Protein AF-A0AAW9BSN4-F1 (afdb_monomer)

Structure (mmCIF, N/CA/C/O backbone):
data_AF-A0AAW9BSN4-F1
#
_entry.id   AF-A0AAW9BSN4-F1
#
loop_
_atom_site.group_PDB
_atom_site.id
_atom_site.type_symbol
_atom_site.label_atom_id
_atom_site.label_alt_id
_atom_site.label_comp_id
_atom_site.label_asym_id
_atom_site.label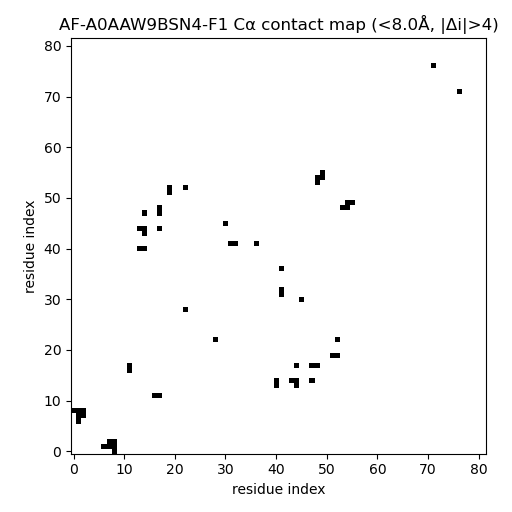_entity_id
_atom_site.label_seq_id
_atom_site.pdbx_PDB_ins_code
_atom_site.Cartn_x
_atom_site.Cartn_y
_atom_site.Cartn_z
_atom_site.occupancy
_atom_site.B_iso_or_equiv
_atom_site.auth_seq_id
_atom_site.auth_comp_id
_atom_site.auth_asym_id
_atom_site.auth_atom_id
_atom_site.pdbx_PDB_model_num
ATOM 1 N N . LEU A 1 1 ? -7.764 10.132 -6.616 1.00 88.25 1 LEU A N 1
ATOM 2 C CA . LEU A 1 1 ? -8.995 9.456 -7.105 1.00 88.25 1 LEU A CA 1
ATOM 3 C C . LEU A 1 1 ? -9.874 9.018 -5.942 1.00 88.25 1 LEU A C 1
ATOM 5 O O . LEU A 1 1 ? -11.026 9.419 -5.933 1.00 88.25 1 LEU A O 1
ATOM 9 N N . ALA A 1 2 ? -9.333 8.271 -4.970 1.00 91.56 2 ALA A N 1
ATOM 10 C CA . ALA A 1 2 ? -10.053 7.846 -3.764 1.00 91.56 2 ALA A CA 1
ATOM 11 C C . ALA A 1 2 ? -10.877 8.980 -3.123 1.00 91.56 2 ALA A C 1
ATOM 13 O O . ALA A 1 2 ? -12.091 8.847 -2.990 1.00 91.56 2 ALA A O 1
ATOM 14 N N . GLU A 1 3 ? -10.251 10.135 -2.871 1.00 92.88 3 GLU A N 1
ATOM 15 C CA . GLU A 1 3 ? -10.933 11.292 -2.271 1.00 92.88 3 GLU A CA 1
ATOM 16 C C . GLU A 1 3 ? -12.101 11.808 -3.120 1.00 92.88 3 GLU A C 1
ATOM 18 O O . GLU A 1 3 ? -13.164 12.125 -2.595 1.00 92.88 3 GLU A O 1
ATOM 23 N N . LYS A 1 4 ? -11.946 11.822 -4.453 1.00 93.44 4 LYS A N 1
ATOM 24 C CA . LYS A 1 4 ? -13.018 12.214 -5.387 1.00 93.44 4 LYS A CA 1
ATOM 25 C C . LYS A 1 4 ? -14.207 11.249 -5.343 1.00 93.44 4 LYS A C 1
ATOM 27 O O . LYS A 1 4 ? -15.315 11.648 -5.679 1.00 93.44 4 LYS A O 1
ATOM 32 N N . LEU A 1 5 ? -13.974 9.998 -4.947 1.00 94.38 5 LEU A N 1
ATOM 33 C CA . LEU A 1 5 ? -14.995 8.966 -4.757 1.00 94.38 5 LEU A CA 1
ATOM 34 C C . LEU A 1 5 ? -15.496 8.902 -3.301 1.00 94.38 5 LEU A C 1
ATOM 36 O O . LEU A 1 5 ? -16.214 7.973 -2.944 1.00 94.38 5 LEU A O 1
ATOM 40 N N . GLY A 1 6 ? -15.117 9.862 -2.450 1.00 93.69 6 GLY A N 1
ATOM 41 C CA . GLY A 1 6 ? -15.557 9.941 -1.054 1.00 93.69 6 GLY A CA 1
ATOM 42 C C . GLY A 1 6 ? -14.838 8.986 -0.098 1.00 93.69 6 GLY A C 1
ATOM 43 O O . GLY A 1 6 ? -15.279 8.819 1.037 1.00 93.69 6 GLY A O 1
ATOM 44 N N . THR A 1 7 ? -13.739 8.361 -0.526 1.00 95.19 7 THR A N 1
ATOM 45 C CA . THR A 1 7 ? -12.898 7.520 0.339 1.00 95.19 7 THR A CA 1
ATOM 46 C C . THR A 1 7 ? -11.623 8.281 0.706 1.00 95.19 7 THR A C 1
ATOM 48 O O . THR A 1 7 ? -10.954 8.770 -0.206 1.00 95.19 7 THR A O 1
ATOM 51 N N . PRO A 1 8 ? -11.248 8.393 1.994 1.00 95.56 8 PRO A N 1
ATOM 52 C CA . PRO A 1 8 ? -9.969 8.991 2.370 1.00 95.56 8 PRO A CA 1
ATOM 53 C C . PRO A 1 8 ? -8.809 8.300 1.647 1.00 95.56 8 PRO A C 1
ATOM 55 O O . PRO A 1 8 ? -8.761 7.072 1.588 1.00 95.56 8 PRO A O 1
ATOM 58 N N . GLY A 1 9 ? 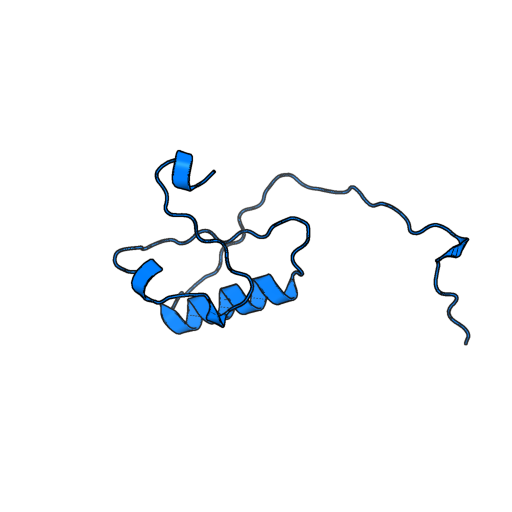-7.904 9.086 1.068 1.00 95.94 9 GLY A N 1
ATOM 59 C CA . GLY A 1 9 ? -6.700 8.589 0.412 1.00 95.94 9 GLY A CA 1
ATOM 60 C C . GLY A 1 9 ? -5.475 9.247 1.023 1.00 95.94 9 GLY A C 1
ATOM 61 O O . GLY A 1 9 ? -5.449 10.463 1.171 1.00 95.94 9 GLY A O 1
ATOM 62 N N . TYR A 1 10 ? -4.469 8.446 1.356 1.00 95.25 10 TYR A N 1
ATOM 63 C CA . TYR A 1 10 ? -3.219 8.914 1.944 1.00 95.25 10 TYR A CA 1
ATOM 64 C C . TYR A 1 10 ? -2.068 8.497 1.034 1.00 95.25 10 TYR A C 1
ATOM 66 O O . TYR A 1 10 ? -2.031 7.357 0.571 1.00 95.25 10 TYR A O 1
ATOM 74 N N . LEU A 1 11 ? -1.165 9.432 0.747 1.00 95.12 11 LEU A N 1
ATOM 75 C CA . LEU A 1 11 ? 0.089 9.154 0.057 1.00 95.12 11 LEU A CA 1
ATOM 76 C C . LEU A 1 11 ? 1.185 9.051 1.118 1.00 95.12 11 LEU A C 1
ATOM 78 O O . LEU A 1 11 ? 1.315 9.959 1.937 1.00 95.12 11 LEU A O 1
ATOM 82 N N . THR A 1 12 ? 1.923 7.947 1.110 1.00 94.44 12 THR A N 1
ATOM 83 C CA . THR A 1 12 ? 2.991 7.639 2.071 1.00 94.44 12 THR A CA 1
ATOM 84 C C . THR A 1 12 ? 4.261 7.294 1.315 1.00 94.44 12 THR A C 1
ATOM 86 O O . THR A 1 12 ? 4.184 6.551 0.333 1.00 94.44 12 THR A O 1
ATOM 89 N N . ASP A 1 13 ? 5.405 7.773 1.792 1.00 93.69 13 ASP A N 1
ATOM 90 C CA . ASP A 1 13 ? 6.711 7.449 1.214 1.00 93.69 13 ASP A CA 1
ATOM 91 C C . ASP A 1 13 ? 7.374 6.282 1.959 1.00 93.69 13 ASP A C 1
ATOM 93 O O . ASP A 1 13 ? 8.121 5.512 1.354 1.00 93.69 13 ASP A O 1
ATOM 97 N N . CYS A 1 14 ? 7.077 6.110 3.252 1.00 94.75 14 CYS A N 1
ATOM 98 C CA . CYS A 1 14 ? 7.627 5.032 4.072 1.00 94.75 14 CYS A CA 1
ATOM 99 C C . CYS A 1 14 ? 6.622 4.476 5.107 1.00 94.75 14 CYS A C 1
ATOM 101 O O . CYS A 1 14 ? 5.588 5.096 5.376 1.00 94.75 14 CYS A O 1
ATOM 103 N N . PRO A 1 15 ? 6.890 3.297 5.704 1.00 95.50 15 PRO A N 1
ATOM 104 C CA . PRO A 1 15 ? 6.033 2.702 6.739 1.00 95.50 15 PRO A CA 1
ATOM 105 C C . PRO A 1 15 ? 5.777 3.609 7.943 1.00 95.50 15 PRO A C 1
ATOM 107 O O . PRO A 1 15 ? 4.701 3.576 8.541 1.00 95.50 15 PRO A O 1
ATOM 110 N N . GLU A 1 16 ? 6.729 4.461 8.295 1.00 96.25 16 GLU A N 1
ATOM 111 C CA . GLU A 1 16 ? 6.626 5.360 9.442 1.00 96.25 16 GLU A CA 1
ATOM 112 C C . GLU A 1 16 ? 5.571 6.457 9.246 1.00 96.25 16 GLU A C 1
ATOM 114 O O . GLU A 1 16 ? 5.051 6.979 10.234 1.00 96.25 16 GLU A O 1
ATOM 119 N N . ASP A 1 17 ? 5.197 6.764 8.000 1.00 96.62 17 ASP A N 1
ATOM 120 C CA . ASP A 1 17 ? 4.146 7.737 7.689 1.00 96.62 17 ASP A CA 1
ATOM 121 C C . ASP A 1 17 ? 2.747 7.231 8.058 1.00 96.62 17 ASP A C 1
ATOM 123 O O . ASP A 1 17 ? 1.809 8.027 8.159 1.00 96.62 17 ASP A O 1
ATOM 127 N N . ILE A 1 18 ? 2.585 5.916 8.249 1.00 96.19 18 ILE A N 1
ATOM 128 C CA . ILE A 1 18 ? 1.292 5.297 8.528 1.00 96.19 18 ILE A CA 1
ATOM 129 C C . ILE A 1 18 ? 0.847 5.626 9.947 1.00 96.19 18 ILE A C 1
ATOM 131 O O . ILE A 1 18 ? 1.474 5.226 10.935 1.00 96.19 18 ILE A O 1
ATOM 135 N N . LYS A 1 19 ? -0.302 6.299 10.047 1.00 95.75 19 LYS A N 1
ATOM 136 C CA . LYS A 1 19 ? -0.834 6.766 11.326 1.00 95.75 19 LYS A CA 1
ATOM 137 C C . LYS A 1 19 ? -2.009 5.913 11.822 1.00 95.75 19 LYS A C 1
ATOM 139 O O . LYS A 1 19 ? -2.924 5.649 11.038 1.00 95.75 19 LYS A O 1
ATOM 144 N N . PRO A 1 20 ? -2.031 5.503 13.107 1.00 94.56 20 PRO A N 1
ATOM 145 C CA . PRO A 1 20 ? -3.104 4.675 13.665 1.00 94.56 20 PRO A CA 1
ATOM 146 C C . PRO A 1 20 ? -4.509 5.266 13.486 1.00 94.56 20 PRO A C 1
ATOM 148 O O . PRO A 1 20 ? -5.460 4.531 13.219 1.00 94.56 20 PRO A O 1
ATOM 151 N N . GLU A 1 21 ? -4.643 6.592 13.571 1.00 95.81 21 GLU A N 1
ATOM 152 C CA . GLU A 1 21 ? -5.925 7.295 13.458 1.00 95.81 21 GLU A CA 1
ATOM 153 C C . GLU A 1 21 ? -6.610 7.113 12.093 1.00 95.81 21 GLU A C 1
ATOM 155 O O . GLU A 1 21 ? -7.825 7.271 11.982 1.00 95.81 21 GLU A O 1
ATOM 160 N N . TRP A 1 22 ? -5.875 6.730 11.041 1.00 95.38 22 TRP A N 1
ATOM 161 C CA . TRP A 1 22 ? -6.456 6.470 9.715 1.00 95.38 22 TRP A CA 1
ATOM 162 C C . TRP A 1 22 ? -7.384 5.252 9.703 1.00 95.38 22 TRP A C 1
ATOM 164 O O . TRP A 1 22 ? -8.245 5.129 8.827 1.00 95.38 22 TRP A O 1
ATOM 174 N N . PHE A 1 23 ? -7.224 4.360 10.680 1.00 93.75 23 PHE A N 1
ATOM 175 C CA . PHE A 1 23 ? -7.943 3.094 10.760 1.00 93.75 23 PHE A CA 1
ATOM 176 C C . PHE A 1 23 ? -9.134 3.130 11.721 1.00 93.75 23 PHE A C 1
ATOM 178 O O . PHE A 1 23 ? -9.909 2.172 11.774 1.00 93.75 23 PHE A O 1
ATOM 185 N N . GLU A 1 24 ? -9.330 4.224 12.458 1.00 93.06 24 GLU A N 1
ATOM 186 C CA . GLU A 1 24 ? -10.422 4.340 13.422 1.00 93.06 24 GLU A CA 1
ATOM 187 C C . GLU A 1 24 ? -11.794 4.186 12.748 1.00 93.06 24 GLU A C 1
ATOM 189 O O . GLU A 1 24 ? -12.155 4.879 11.791 1.00 93.06 24 GLU A O 1
ATOM 194 N N . GLY A 1 25 ? -12.573 3.216 13.237 1.00 92.56 25 GLY A N 1
ATOM 195 C CA . GLY A 1 25 ? -13.891 2.890 12.690 1.00 92.56 25 GLY A CA 1
ATOM 196 C C . GLY A 1 25 ? -13.868 2.291 11.277 1.00 92.56 25 GLY A C 1
ATOM 197 O O . GLY A 1 25 ? -14.925 2.193 10.650 1.00 92.56 25 GLY A O 1
ATOM 198 N N . LYS A 1 26 ? -12.700 1.897 10.748 1.00 92.56 26 LYS A N 1
ATOM 199 C CA . LYS A 1 26 ? -12.564 1.251 9.435 1.00 92.56 26 LYS A CA 1
ATOM 200 C C . LYS A 1 26 ? -12.422 -0.257 9.594 1.00 92.56 26 LYS A C 1
ATOM 202 O O . LYS A 1 26 ? -11.738 -0.747 10.482 1.00 92.56 26 LYS A O 1
ATOM 207 N N . THR A 1 27 ? -13.067 -1.003 8.703 1.00 91.25 27 THR A N 1
ATOM 208 C CA . THR A 1 27 ? -13.008 -2.476 8.679 1.00 91.25 27 THR A CA 1
ATOM 209 C C . THR A 1 27 ? -12.252 -3.022 7.473 1.00 91.25 27 THR A C 1
ATOM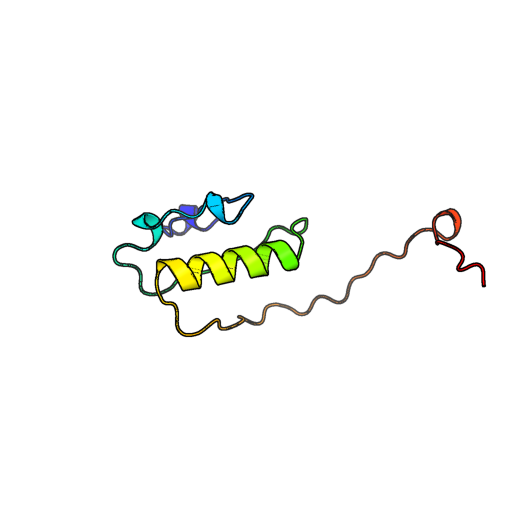 211 O O . THR A 1 27 ? -11.922 -4.204 7.444 1.00 91.25 27 THR A O 1
ATOM 214 N N . LYS A 1 28 ? -11.991 -2.175 6.469 1.00 92.06 28 LYS A N 1
ATOM 215 C CA . LYS A 1 28 ? -11.263 -2.509 5.243 1.00 92.06 28 LYS A CA 1
ATOM 216 C C . LYS A 1 28 ? -10.388 -1.338 4.820 1.00 92.06 28 LYS A C 1
ATOM 218 O O . LYS A 1 28 ? -10.817 -0.188 4.901 1.00 92.06 28 LYS A O 1
ATOM 223 N N . VAL A 1 29 ? -9.195 -1.660 4.335 1.00 93.25 29 VAL A N 1
ATOM 224 C CA . VAL A 1 29 ? -8.209 -0.713 3.811 1.00 93.25 29 VAL A CA 1
ATOM 225 C C . VAL A 1 29 ? -7.758 -1.230 2.453 1.00 93.25 29 VAL A C 1
ATOM 227 O O . VAL A 1 29 ? -7.469 -2.415 2.314 1.00 93.25 29 VAL A O 1
ATOM 230 N N . GLY A 1 30 ? -7.737 -0.352 1.454 1.00 94.38 30 GLY A N 1
ATOM 231 C CA . GLY A 1 30 ? -7.115 -0.636 0.165 1.00 94.38 30 GLY A CA 1
ATOM 232 C C . GLY A 1 30 ? -5.696 -0.089 0.157 1.00 94.38 30 GLY A C 1
ATOM 233 O O . GLY A 1 30 ? -5.485 1.053 0.561 1.00 94.38 30 GLY A O 1
ATOM 234 N N . VAL A 1 31 ? -4.745 -0.889 -0.313 1.00 94.38 31 VAL A N 1
ATOM 235 C CA . VAL A 1 31 ? -3.353 -0.476 -0.509 1.00 94.38 31 VAL A CA 1
ATOM 236 C C . VAL A 1 31 ? -3.047 -0.577 -1.997 1.00 94.38 31 VAL A C 1
ATOM 238 O O . VAL A 1 31 ? -3.426 -1.545 -2.649 1.00 94.38 31 VAL A O 1
ATOM 241 N N . THR A 1 32 ? -2.410 0.451 -2.545 1.00 94.69 32 THR A N 1
ATOM 242 C CA . THR A 1 32 ? -1.946 0.487 -3.934 1.00 94.69 32 THR A CA 1
ATOM 243 C C . THR A 1 32 ? -0.633 1.247 -3.984 1.00 94.69 32 THR A C 1
ATOM 245 O O . THR A 1 32 ? -0.392 2.124 -3.156 1.00 94.69 32 THR A O 1
ATOM 248 N N . ALA A 1 33 ? 0.190 0.941 -4.977 1.00 94.31 33 ALA A N 1
ATOM 249 C CA . ALA A 1 33 ? 1.439 1.639 -5.238 1.00 94.31 33 ALA A CA 1
ATOM 250 C C . ALA A 1 33 ? 1.345 2.440 -6.540 1.00 94.31 33 ALA A C 1
ATOM 252 O O . ALA A 1 33 ? 0.590 2.096 -7.451 1.00 94.31 33 ALA A O 1
ATOM 253 N N . GLY A 1 34 ? 2.118 3.523 -6.624 1.00 92.69 34 GLY A N 1
ATOM 254 C CA . GLY A 1 34 ? 2.419 4.143 -7.911 1.00 92.69 34 GLY A CA 1
ATOM 255 C C . GLY A 1 34 ? 3.361 3.253 -8.725 1.00 92.69 34 GLY A C 1
ATOM 256 O O . GLY A 1 34 ? 4.104 2.458 -8.160 1.00 92.69 34 GLY A O 1
ATOM 257 N N . ALA A 1 35 ? 3.387 3.434 -10.046 1.00 90.88 35 ALA A N 1
ATOM 258 C CA . ALA A 1 35 ? 4.204 2.627 -10.960 1.00 90.88 35 ALA A CA 1
ATOM 259 C C . ALA A 1 35 ? 5.721 2.636 -10.662 1.00 90.88 35 ALA A C 1
ATOM 261 O O . ALA A 1 35 ? 6.445 1.767 -11.133 1.00 90.88 35 ALA A O 1
ATOM 262 N N . SER A 1 36 ? 6.215 3.624 -9.912 1.00 92.44 36 SER A N 1
ATOM 263 C CA . SER A 1 36 ? 7.627 3.765 -9.540 1.00 92.44 36 SER A CA 1
ATOM 264 C C . SER A 1 36 ? 7.979 3.184 -8.167 1.00 92.44 36 SER A C 1
ATOM 266 O O . SER A 1 36 ? 9.142 3.248 -7.775 1.00 92.44 36 SER A O 1
ATOM 268 N N . ALA A 1 37 ? 7.001 2.698 -7.399 1.00 91.38 37 ALA A N 1
ATOM 269 C CA . ALA A 1 37 ? 7.244 2.203 -6.050 1.00 91.38 37 ALA A CA 1
ATOM 270 C C . ALA A 1 37 ? 7.768 0.754 -6.092 1.00 91.38 37 ALA A C 1
ATOM 272 O O . ALA A 1 37 ? 7.143 -0.092 -6.734 1.00 91.38 37 ALA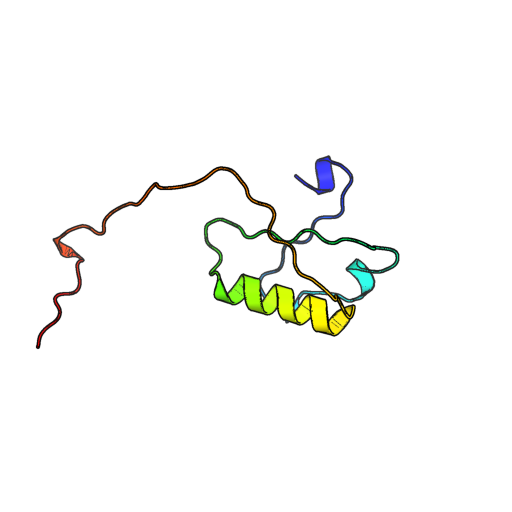 A O 1
ATOM 273 N N . PRO A 1 38 ? 8.885 0.443 -5.409 1.00 92.69 38 PRO A N 1
ATOM 274 C CA . PRO A 1 38 ? 9.377 -0.926 -5.299 1.00 92.69 38 PRO A CA 1
ATOM 275 C C . PRO A 1 38 ? 8.384 -1.835 -4.566 1.00 92.69 38 PRO A C 1
ATOM 277 O O . PRO A 1 38 ? 7.766 -1.419 -3.588 1.00 92.69 38 PRO A O 1
ATOM 280 N N . GLU A 1 39 ? 8.301 -3.099 -4.976 1.00 92.00 39 GLU A N 1
ATOM 281 C CA . GLU A 1 39 ? 7.448 -4.108 -4.328 1.00 92.00 39 GLU A CA 1
ATOM 282 C C . GLU A 1 39 ? 7.786 -4.294 -2.839 1.00 92.00 39 GLU A C 1
ATOM 284 O O . GLU A 1 39 ? 6.900 -4.364 -1.992 1.00 92.00 39 GLU A O 1
ATOM 289 N N . GLU A 1 40 ? 9.077 -4.270 -2.504 1.00 94.81 40 GLU A N 1
ATOM 290 C CA . GLU A 1 40 ? 9.563 -4.357 -1.125 1.00 94.81 40 GLU A CA 1
ATOM 291 C C . GLU A 1 40 ? 8.975 -3.255 -0.227 1.00 94.81 40 GLU A C 1
ATOM 293 O O . GLU A 1 40 ? 8.588 -3.516 0.910 1.00 94.81 40 GLU A O 1
ATOM 298 N N . LEU A 1 41 ? 8.821 -2.033 -0.753 1.00 94.56 41 LEU A N 1
ATOM 299 C CA . LEU A 1 41 ? 8.206 -0.937 -0.006 1.00 94.56 41 LEU A CA 1
ATOM 300 C C . LEU A 1 41 ? 6.729 -1.232 0.281 1.00 94.56 41 LEU A C 1
ATOM 302 O O . LEU A 1 41 ? 6.264 -1.015 1.397 1.00 94.56 41 LEU A O 1
ATOM 306 N N . VAL A 1 42 ? 5.996 -1.772 -0.696 1.00 94.12 42 VAL A N 1
ATOM 307 C CA . VAL A 1 42 ? 4.589 -2.162 -0.513 1.00 94.12 42 VAL A CA 1
ATOM 308 C C . VAL A 1 42 ? 4.459 -3.226 0.576 1.00 94.12 42 VAL A C 1
ATOM 310 O O . VAL A 1 42 ? 3.587 -3.117 1.437 1.00 94.12 42 VAL A O 1
ATOM 313 N N . ASN A 1 43 ? 5.356 -4.213 0.593 1.00 94.50 43 ASN A N 1
ATOM 314 C CA . ASN A 1 43 ? 5.372 -5.248 1.625 1.00 94.50 43 ASN A CA 1
ATOM 315 C C . ASN A 1 43 ? 5.620 -4.662 3.022 1.00 94.50 43 ASN A C 1
ATOM 317 O O . ASN A 1 43 ? 4.897 -4.996 3.959 1.00 94.50 43 ASN A O 1
ATOM 321 N N . GLN A 1 44 ? 6.559 -3.726 3.163 1.00 96.00 44 GLN A N 1
ATOM 322 C CA . GLN A 1 44 ? 6.815 -3.052 4.443 1.00 96.00 44 GLN A CA 1
ATOM 323 C C . GLN A 1 44 ? 5.613 -2.222 4.921 1.00 96.00 44 GLN A C 1
ATOM 325 O O . GLN A 1 44 ? 5.276 -2.246 6.106 1.00 96.00 44 GLN A O 1
ATOM 330 N N . ILE A 1 45 ? 4.916 -1.537 4.006 1.00 95.62 45 ILE A N 1
ATOM 331 C CA . ILE A 1 45 ? 3.654 -0.835 4.299 1.00 95.62 45 ILE A CA 1
ATOM 332 C C . ILE A 1 45 ? 2.594 -1.820 4.812 1.00 95.62 45 ILE A C 1
ATOM 334 O O . ILE A 1 45 ? 1.932 -1.552 5.816 1.00 95.62 45 ILE A O 1
ATOM 338 N N . LEU A 1 46 ? 2.428 -2.970 4.150 1.00 94.44 46 LEU A N 1
ATOM 339 C CA . LEU A 1 46 ? 1.455 -3.991 4.550 1.00 94.44 46 LEU A CA 1
ATOM 340 C C . LEU A 1 46 ? 1.756 -4.558 5.941 1.00 94.44 46 LEU A C 1
ATOM 342 O O . LEU A 1 46 ? 0.836 -4.682 6.752 1.00 94.44 46 LEU A O 1
ATOM 346 N N . GLU A 1 47 ? 3.019 -4.865 6.240 1.00 95.19 47 GLU A N 1
ATOM 347 C CA . GLU A 1 47 ? 3.428 -5.336 7.569 1.00 95.19 47 GLU A CA 1
ATOM 348 C C . GLU A 1 47 ? 3.159 -4.284 8.642 1.00 95.19 47 GLU A C 1
ATOM 350 O O . GLU A 1 47 ? 2.540 -4.580 9.666 1.00 95.19 47 GLU A O 1
ATOM 355 N N . ARG A 1 48 ? 3.491 -3.022 8.369 1.00 95.69 48 ARG A N 1
ATOM 356 C CA . ARG A 1 48 ? 3.210 -1.932 9.301 1.00 95.69 48 ARG A CA 1
ATOM 357 C C . ARG A 1 48 ? 1.719 -1.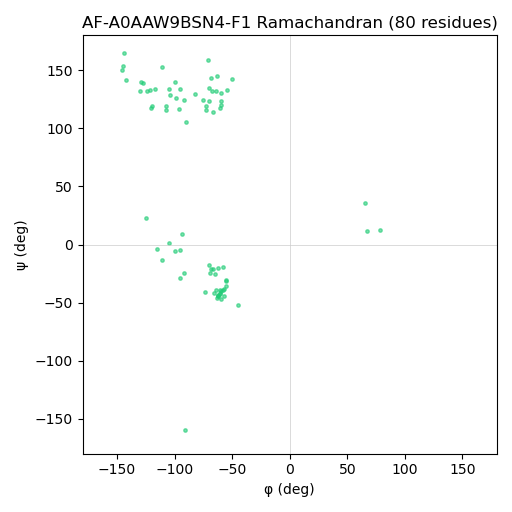776 9.596 1.00 95.69 48 ARG A C 1
ATOM 359 O O . ARG A 1 48 ? 1.336 -1.551 10.744 1.00 95.69 48 ARG A O 1
ATOM 366 N N . ILE A 1 49 ? 0.860 -1.919 8.587 1.00 94.62 49 ILE A N 1
ATOM 367 C CA . ILE A 1 49 ? -0.595 -1.911 8.788 1.00 94.62 49 ILE A CA 1
ATOM 368 C C . ILE A 1 49 ? -1.010 -3.091 9.672 1.00 94.62 49 ILE A C 1
ATOM 370 O O . ILE A 1 49 ? -1.764 -2.891 10.626 1.00 94.62 49 ILE A O 1
ATOM 374 N N . LYS A 1 50 ? -0.508 -4.307 9.406 1.00 93.69 50 LYS A N 1
ATOM 375 C CA . LYS A 1 50 ? -0.810 -5.498 10.222 1.00 93.69 50 LYS A CA 1
ATOM 376 C C . LYS A 1 50 ? -0.442 -5.292 11.687 1.00 93.69 50 LYS A C 1
ATOM 378 O O . LYS A 1 50 ? -1.261 -5.609 12.547 1.00 93.69 50 LYS A O 1
ATOM 383 N N . GLU A 1 51 ? 0.729 -4.729 11.968 1.00 93.94 51 GLU A N 1
ATOM 384 C CA . GLU A 1 51 ? 1.177 -4.414 13.330 1.00 93.94 51 GLU A CA 1
ATOM 385 C C . GLU A 1 51 ? 0.251 -3.422 14.041 1.00 93.94 51 GLU A C 1
ATOM 387 O O . GLU A 1 51 ? -0.055 -3.595 15.219 1.00 93.94 51 GLU A O 1
ATOM 392 N N . LEU A 1 52 ? -0.203 -2.386 13.331 1.00 92.75 52 LEU A N 1
ATOM 393 C CA . LEU A 1 52 ? -1.005 -1.310 13.913 1.00 92.75 52 LEU A CA 1
ATOM 394 C C . LEU A 1 52 ? -2.439 -1.728 14.235 1.00 92.75 52 LEU A C 1
ATOM 396 O O . LEU A 1 52 ? -2.977 -1.317 15.262 1.00 92.75 52 LEU A O 1
ATOM 400 N N . VAL A 1 53 ? -3.073 -2.507 13.356 1.00 90.19 53 VAL A N 1
ATOM 401 C CA . VAL A 1 53 ? -4.516 -2.801 13.462 1.00 90.19 53 VAL A CA 1
ATOM 402 C C . VAL A 1 53 ? -4.829 -4.269 13.734 1.00 90.19 53 VAL A C 1
ATOM 404 O O . VAL A 1 53 ? -5.995 -4.629 13.895 1.00 90.19 53 VAL A O 1
ATOM 407 N N . GLY A 1 54 ? -3.816 -5.138 13.769 1.00 87.38 54 GLY A N 1
ATOM 408 C CA . GLY A 1 54 ? -4.003 -6.582 13.910 1.00 87.38 54 GLY A CA 1
ATOM 409 C C . GLY A 1 54 ? -4.712 -7.206 12.705 1.00 87.38 54 GLY A C 1
ATOM 410 O O . GLY A 1 54 ? -5.544 -8.103 12.874 1.00 87.38 54 GLY A O 1
ATOM 411 N N . ALA A 1 55 ? -4.436 -6.704 11.495 1.00 84.19 55 ALA A N 1
ATOM 412 C CA . ALA A 1 55 ? -5.050 -7.213 10.271 1.00 84.19 55 ALA A CA 1
ATOM 413 C C . ALA A 1 55 ? -4.726 -8.705 10.088 1.00 84.19 55 ALA A C 1
ATOM 415 O O . ALA A 1 55 ? -3.576 -9.126 10.188 1.00 84.19 55 ALA A O 1
ATOM 416 N N . ARG A 1 56 ? -5.760 -9.515 9.833 1.00 78.69 56 ARG A N 1
ATOM 417 C CA . ARG A 1 56 ? -5.648 -10.985 9.812 1.00 78.69 56 ARG A CA 1
ATOM 418 C C . ARG A 1 56 ? -5.338 -11.567 8.439 1.00 78.69 56 ARG A C 1
ATOM 420 O O . ARG A 1 56 ? -4.816 -12.674 8.366 1.00 78.69 56 ARG A O 1
ATOM 427 N N . SER A 1 57 ? -5.688 -10.857 7.373 1.00 87.12 57 SER A N 1
ATOM 428 C CA . SER A 1 57 ? -5.493 -11.308 5.999 1.00 87.12 57 SER A CA 1
ATOM 429 C C . SER A 1 57 ? -5.184 -10.131 5.086 1.00 87.12 57 SER A C 1
ATOM 431 O O . SER A 1 57 ? -5.616 -9.002 5.331 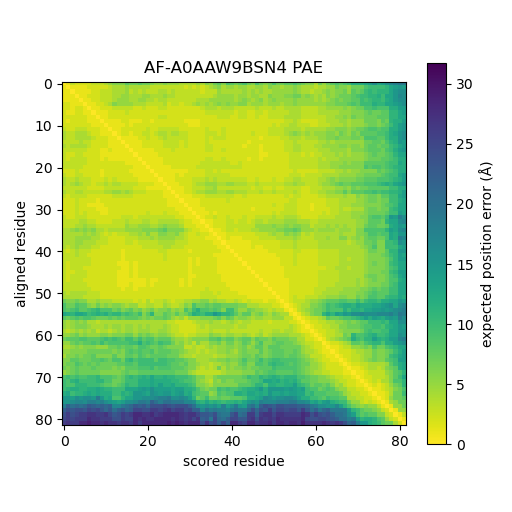1.00 87.12 57 SER A O 1
ATOM 433 N N . VAL A 1 58 ? -4.421 -10.420 4.037 1.00 91.19 58 VAL A N 1
ATOM 434 C CA . VAL A 1 58 ? -4.208 -9.541 2.891 1.00 91.19 58 VAL A CA 1
ATOM 435 C C . VAL A 1 58 ? -4.713 -10.316 1.688 1.00 91.19 58 VAL A C 1
ATOM 437 O O . VAL A 1 58 ? -4.221 -11.409 1.420 1.00 91.19 58 VAL A O 1
ATOM 440 N N . ASP A 1 59 ? -5.713 -9.760 1.015 1.00 92.44 59 ASP A N 1
ATOM 441 C CA . ASP A 1 59 ? -6.290 -10.344 -0.188 1.00 92.44 59 ASP A CA 1
ATOM 442 C C . ASP A 1 59 ? -5.852 -9.502 -1.384 1.00 92.44 59 ASP A C 1
ATOM 444 O O . ASP A 1 59 ? -6.142 -8.303 -1.453 1.00 92.44 59 ASP A O 1
ATOM 448 N N . GLU A 1 60 ? -5.143 -10.125 -2.321 1.00 91.00 60 GLU A N 1
ATOM 449 C CA . GLU A 1 60 ? -4.762 -9.471 -3.565 1.00 91.00 60 GLU A CA 1
ATOM 450 C C . GLU A 1 60 ? -5.975 -9.391 -4.496 1.00 91.00 60 GLU A C 1
ATOM 452 O O . GLU A 1 60 ? -6.623 -10.394 -4.812 1.00 91.00 60 GLU A O 1
ATOM 457 N N . VAL A 1 61 ? -6.306 -8.177 -4.932 1.00 90.94 61 VAL A N 1
ATOM 458 C CA . VAL A 1 61 ? -7.383 -7.963 -5.897 1.00 90.94 61 VAL A CA 1
ATOM 459 C C . VAL A 1 61 ? -6.779 -8.017 -7.292 1.00 90.94 61 VAL A C 1
ATOM 461 O O . VAL A 1 61 ? -6.121 -7.072 -7.721 1.00 90.94 61 VAL A O 1
ATOM 464 N N . LEU A 1 62 ? -7.027 -9.119 -8.000 1.00 87.06 62 LEU A N 1
ATOM 465 C CA . LEU A 1 62 ? -6.543 -9.303 -9.365 1.00 87.06 62 LEU A CA 1
ATOM 466 C C . LEU A 1 62 ? -7.097 -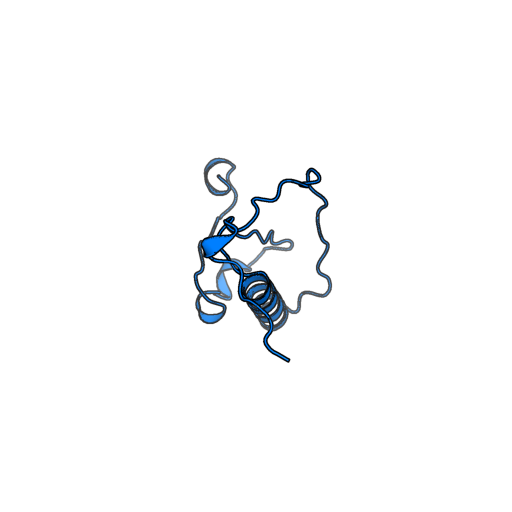8.210 -10.288 1.00 87.06 62 LEU A C 1
ATOM 468 O O . LEU A 1 62 ? -8.31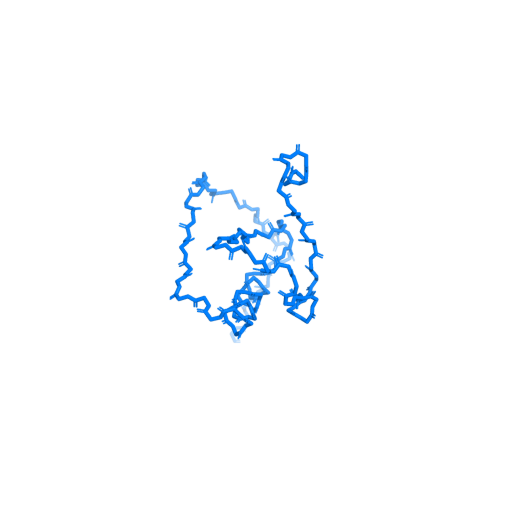1 -8.051 -10.450 1.00 87.06 62 LEU A O 1
ATOM 472 N N . GLY A 1 63 ? -6.175 -7.453 -10.877 1.00 88.56 63 GLY A N 1
ATOM 473 C CA . GLY A 1 63 ? -6.458 -6.438 -11.879 1.00 88.56 63 GLY A CA 1
ATOM 474 C C . GLY A 1 63 ? -6.416 -6.989 -13.303 1.00 88.56 63 GLY A C 1
ATOM 475 O O . GLY A 1 63 ? -6.527 -8.188 -13.557 1.00 88.56 63 GLY A O 1
ATOM 476 N N . ARG A 1 64 ? -6.244 -6.077 -14.261 1.00 92.25 64 ARG A N 1
ATOM 477 C CA . ARG A 1 64 ? -5.938 -6.433 -15.647 1.00 92.25 64 ARG A CA 1
ATOM 478 C C . ARG A 1 64 ? -4.514 -6.989 -15.713 1.00 92.25 64 ARG A C 1
ATOM 480 O O . ARG A 1 64 ? -3.613 -6.379 -15.157 1.00 92.25 64 ARG A O 1
ATOM 487 N N . GLU A 1 65 ? -4.320 -8.092 -16.429 1.00 90.81 65 GLU A N 1
ATOM 488 C CA . GLU A 1 65 ? -2.989 -8.653 -16.671 1.00 90.81 65 GLU A CA 1
ATOM 489 C C . GLU A 1 65 ? -2.123 -7.691 -17.505 1.00 90.81 65 GLU A C 1
ATOM 491 O O . GLU A 1 65 ? -2.568 -7.169 -18.537 1.00 90.81 65 GLU A O 1
ATOM 496 N N . GLU A 1 66 ? -0.887 -7.464 -17.059 1.00 89.38 66 GLU A N 1
ATOM 497 C CA . GLU A 1 66 ? 0.085 -6.581 -17.701 1.00 89.38 66 GLU A CA 1
ATOM 498 C C . GLU A 1 66 ? 1.339 -7.374 -18.087 1.00 89.38 66 GLU A C 1
ATOM 500 O O . GLU A 1 66 ? 2.042 -7.900 -17.234 1.00 89.38 66 GLU A O 1
ATOM 505 N N . ASN A 1 67 ? 1.625 -7.445 -19.391 1.00 92.19 67 ASN A N 1
ATOM 506 C CA . ASN A 1 67 ? 2.726 -8.238 -19.962 1.00 92.19 67 ASN A CA 1
ATOM 507 C C . ASN A 1 67 ? 3.679 -7.387 -20.823 1.00 92.19 67 ASN A C 1
ATOM 509 O O . ASN A 1 67 ? 4.317 -7.887 -21.751 1.00 92.19 67 ASN A O 1
ATOM 513 N N . MET A 1 68 ? 3.714 -6.073 -20.590 1.00 91.75 68 MET A N 1
ATOM 514 C CA . MET A 1 68 ? 4.541 -5.145 -21.360 1.00 91.75 68 MET A CA 1
ATOM 515 C C . MET A 1 68 ? 5.899 -4.962 -20.684 1.00 91.75 68 MET A C 1
ATOM 517 O O . MET A 1 68 ? 5.967 -4.537 -19.536 1.00 91.75 68 MET A O 1
ATOM 521 N N . PHE A 1 69 ? 6.974 -5.217 -21.428 1.00 90.00 69 PHE A N 1
ATOM 522 C CA . PHE A 1 69 ? 8.348 -5.056 -20.963 1.00 90.00 69 PHE A CA 1
ATOM 523 C C . PHE A 1 69 ? 9.138 -4.218 -21.967 1.00 90.00 69 PHE A C 1
ATOM 525 O O . PHE A 1 69 ? 8.986 -4.381 -23.179 1.00 90.00 69 PHE A O 1
ATOM 532 N N . PHE A 1 70 ? 9.991 -3.330 -21.459 1.00 91.38 70 PHE A N 1
ATOM 533 C CA . PHE A 1 70 ? 10.926 -2.558 -22.270 1.00 91.38 70 PHE A CA 1
ATOM 534 C C . PHE A 1 70 ? 12.333 -3.091 -22.029 1.00 91.38 70 PHE A C 1
ATOM 536 O O . PHE A 1 70 ? 12.847 -3.020 -20.914 1.00 91.38 70 PHE A O 1
ATOM 543 N N . GLU A 1 71 ? 12.944 -3.653 -23.069 1.00 91.00 71 GLU A N 1
ATOM 544 C CA . GLU A 1 71 ? 14.304 -4.171 -22.973 1.00 91.00 71 GLU A CA 1
ATOM 545 C C . GLU A 1 71 ? 15.314 -3.037 -22.788 1.00 91.00 71 GLU A C 1
ATOM 547 O O . GLU A 1 71 ? 15.211 -1.963 -23.386 1.00 91.00 71 GLU A O 1
ATOM 552 N N . VAL A 1 72 ? 16.335 -3.305 -21.977 1.00 90.88 72 VAL A N 1
ATOM 553 C CA . VAL A 1 72 ? 17.480 -2.408 -21.834 1.00 90.88 72 VAL A CA 1
ATOM 554 C C . VAL A 1 72 ? 18.265 -2.401 -23.157 1.00 90.88 72 VAL A C 1
ATOM 556 O O . VAL A 1 72 ? 18.561 -3.488 -23.674 1.00 90.88 72 VAL A O 1
ATOM 559 N N . PRO A 1 73 ? 18.638 -1.222 -23.703 1.00 92.81 73 PRO A N 1
ATOM 560 C CA . PRO A 1 73 ? 19.470 -1.128 -24.902 1.00 92.81 73 PRO A CA 1
ATOM 561 C C . PRO A 1 73 ? 20.726 -1.993 -24.791 1.00 92.81 73 PRO A C 1
ATOM 563 O O . PRO A 1 73 ? 21.326 -2.084 -23.718 1.00 92.81 73 PRO A O 1
ATOM 566 N N . LYS A 1 74 ? 21.143 -2.614 -25.899 1.00 88.44 74 LYS A N 1
ATOM 567 C CA . LYS A 1 74 ? 22.252 -3.587 -25.923 1.00 88.44 74 LYS A CA 1
ATOM 568 C C . LYS A 1 74 ? 23.551 -3.025 -25.343 1.00 88.44 74 LYS A C 1
ATOM 570 O O . LYS A 1 74 ? 24.342 -3.762 -24.766 1.00 88.44 74 LYS A O 1
ATOM 575 N N . GLU A 1 75 ? 23.761 -1.723 -25.483 1.00 90.62 75 GLU A N 1
ATOM 576 C CA . GLU A 1 75 ? 24.928 -0.984 -25.007 1.00 90.62 75 GLU A CA 1
ATOM 577 C C . GLU A 1 75 ? 24.986 -0.875 -23.475 1.00 90.62 75 GLU A C 1
ATOM 579 O O . GLU A 1 75 ? 26.068 -0.704 -22.919 1.00 90.62 75 GLU A O 1
ATOM 584 N N . LEU A 1 76 ? 23.837 -0.978 -22.800 1.00 87.94 76 LEU A N 1
ATOM 585 C CA . LEU A 1 76 ? 23.686 -0.856 -21.346 1.00 87.94 76 LEU A CA 1
ATOM 586 C C . LEU A 1 76 ? 23.463 -2.208 -20.655 1.00 87.94 76 LEU A C 1
ATOM 588 O O . LEU A 1 76 ? 23.294 -2.262 -19.437 1.00 87.94 76 LEU A O 1
ATOM 592 N N . GLN A 1 77 ? 23.464 -3.306 -21.413 1.00 87.81 77 GLN A N 1
ATOM 593 C CA . GLN A 1 77 ? 23.374 -4.645 -20.845 1.00 87.81 77 GLN A CA 1
ATOM 594 C C . GLN A 1 77 ? 24.677 -4.978 -20.110 1.00 87.81 77 GLN A C 1
ATOM 596 O O . GLN A 1 77 ? 25.767 -4.940 -20.688 1.00 87.81 77 GLN A O 1
ATOM 601 N N . ILE A 1 78 ? 24.567 -5.311 -18.822 1.00 83.94 78 ILE A N 1
ATOM 602 C CA . ILE A 1 78 ? 25.709 -5.740 -18.014 1.00 83.94 78 ILE A CA 1
ATOM 603 C C . ILE A 1 78 ? 26.192 -7.083 -18.568 1.00 83.94 78 ILE A C 1
ATOM 605 O O . ILE A 1 78 ? 25.480 -8.084 -18.504 1.00 83.94 78 ILE A O 1
ATOM 609 N N . LYS A 1 79 ? 27.408 -7.110 -19.119 1.00 77.75 79 LYS A N 1
ATOM 610 C CA . LYS A 1 79 ? 28.061 -8.360 -19.516 1.00 77.75 79 LYS A CA 1
ATOM 611 C C . LYS A 1 79 ? 28.486 -9.085 -18.242 1.00 77.75 79 LYS A C 1
ATOM 613 O O . LYS A 1 79 ? 29.327 -8.564 -17.513 1.00 77.75 79 LYS A O 1
ATOM 618 N N . GLN A 1 80 ? 27.915 -10.258 -17.970 1.00 65.50 80 GLN A N 1
ATOM 619 C CA . GLN A 1 80 ? 28.510 -11.170 -16.995 1.00 65.50 80 GLN A CA 1
ATOM 620 C C . GLN A 1 80 ? 29.906 -11.539 -17.506 1.00 65.50 80 GLN A C 1
ATOM 622 O O . GLN A 1 80 ? 30.051 -12.056 -18.613 1.00 65.50 80 GLN A O 1
ATOM 627 N N . VAL A 1 81 ? 30.924 -11.167 -16.739 1.00 64.94 81 VAL A N 1
ATOM 628 C CA . VAL A 1 81 ? 32.292 -11.645 -16.924 1.00 64.94 81 VAL A CA 1
ATOM 629 C C . VAL A 1 81 ? 32.439 -12.798 -15.941 1.00 64.94 81 VAL A C 1
ATOM 631 O O . VAL A 1 81 ? 32.264 -12.574 -14.742 1.00 64.94 81 VAL A O 1
ATOM 634 N N . ASP A 1 82 ? 32.664 -14.001 -16.469 1.00 50.81 82 ASP A N 1
ATOM 635 C CA . ASP A 1 82 ? 33.009 -15.196 -15.686 1.00 50.81 82 ASP A CA 1
ATOM 636 C C . ASP A 1 82 ? 34.340 -15.023 -14.932 1.00 50.81 82 ASP A C 1
ATOM 638 O O . ASP A 1 82 ? 35.264 -14.375 -15.487 1.00 50.81 82 ASP A O 1
#

Nearest PDB structures (foldseek):
  4eb3-assembly2_B  TM=9.692E-01  e=5.401E-04  Escherichia coli K-12
  3szu-assembly1_A  TM=9.721E-01  e=1.040E-03  Escherichia coli K-12
  3t0g-assembly1_A  TM=9.702E-01  e=1.352E-03  Escherichia coli K-12
  3t0f-assembly1_A  TM=9.409E-01  e=1.352E-03  Escherichia coli K-12

Foldseek 3Di:
DCVVVVHDDDDDPALVVDDLVSCVVNDDDDDDDDPPDDPVRSVRNVVSVCVSPVD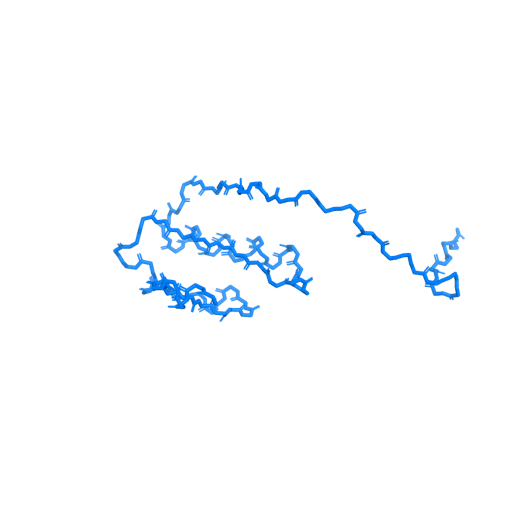DDDDDDDDDDDDDDDDDPPVPDDDDDD

Radius of gyration: 17.63 Å; Cα contacts (8 Å, |Δi|>4): 30; chains: 1; bounding box: 49×27×40 Å

Secondary structure (DSSP, 8-state):
-TGGGTS-----SSGGG--GGGGTT-S-------TTS-HHHHHHHHHHHHHHH-----------------PPPGGGS-----

pLDDT: mean 91.07, std 7.04, range [50.81, 96.62]

Solvent-accessible surface area (backbone atoms only — not comparable to full-atom values): 5975 Å² total; per-residue (Å²): 107,48,54,84,74,75,36,93,70,84,90,71,94,51,52,84,67,65,58,74,78,80,49,68,96,56,94,77,83,90,85,85,78,62,98,85,58,58,68,69,59,54,52,47,38,51,51,46,49,28,72,72,71,65,59,88,78,85,80,86,79,86,73,82,90,83,89,86,80,83,81,76,56,79,90,73,54,82,77,86,77,133

Sequence (82 aa):
LAEKLGTPGYLTDCPEDIKPEWFEGKTKVGVTAGASAPEELVNQILERIKELVGARSVDEVLGREENMFFEVPKELQIKQVD

Mean predicted aligned error: 5.89 Å